Protein AF-A0A4Q5GRU2-F1 (afdb_monomer_lite)

pLDDT: mean 81.74, std 14.41, range [39.34, 94.81]

Organism: NCBI:txid28111

Radius of gyration: 32.94 Å; chains: 1; bounding box: 80×35×87 Å

Secondary structure (DSSP, 8-state):
------------HHHHHHHHHHHHHTT-SSHHHHHHHHHHHHHHHHHHHHHHHHHHHHHHHHHHHHHHHHHHHHHHHHHHHHHHTS---PPP------

Sequence (98 aa):
MNDKKRFTLRLNEEEYKELSRIKGLTGTKTNTKAIQYLISHFVELNNRYIEEINKNTTLKEKYKKQDRCVENLLKTFGTLKELKCLEVVLPEKEHVKK

Foldseek 3Di:
DPPPDDDDDDDDPVRVVVLVVLCVVVVHPDSVVSVVVCVVCVVVVVVVVVVVVVVVVVVVVVVVVVVVVVVVVVVVVVVVVVVVVVDPPDPDDPPPDD

Structure (mmCIF, N/CA/C/O backbone):
data_AF-A0A4Q5GRU2-F1
#
_entry.id   AF-A0A4Q5GRU2-F1
#
loop_
_atom_site.group_PDB
_atom_site.id
_atom_site.type_symbol
_atom_site.label_atom_id
_atom_site.label_alt_id
_atom_site.label_comp_id
_atom_site.label_asym_id
_atom_site.label_entity_id
_atom_site.label_seq_id
_atom_site.pdbx_PDB_ins_code
_atom_site.Cartn_x
_atom_site.Cartn_y
_atom_site.Cartn_z
_atom_site.occupancy
_atom_site.B_iso_or_equiv
_atom_site.auth_seq_id
_atom_site.auth_comp_id
_atom_site.auth_asym_id
_atom_site.auth_atom_id
_atom_site.pdbx_PDB_model_num
ATOM 1 N N . MET A 1 1 ? -32.594 7.644 18.469 1.00 39.34 1 MET A N 1
ATOM 2 C CA . MET A 1 1 ? -32.008 6.496 19.192 1.00 39.34 1 MET A CA 1
ATOM 3 C C . MET A 1 1 ? -30.846 5.981 18.359 1.00 39.34 1 MET A C 1
ATOM 5 O O . MET A 1 1 ? -31.053 5.682 17.195 1.00 39.34 1 MET A O 1
ATOM 9 N N . ASN A 1 2 ? -29.619 5.993 18.886 1.00 54.22 2 ASN A N 1
ATOM 10 C CA . ASN A 1 2 ? -28.464 5.423 18.185 1.00 54.22 2 ASN A CA 1
ATOM 11 C C . ASN A 1 2 ? -28.413 3.929 18.506 1.00 54.22 2 ASN A C 1
ATOM 13 O O . ASN A 1 2 ? -27.862 3.554 19.544 1.00 54.22 2 ASN A O 1
ATOM 17 N N . ASP A 1 3 ? -28.983 3.095 17.638 1.00 67.56 3 ASP A N 1
ATOM 18 C CA . ASP A 1 3 ? -28.871 1.638 17.728 1.00 67.56 3 ASP A CA 1
ATOM 19 C C . ASP A 1 3 ? -27.426 1.219 17.454 1.00 67.56 3 ASP A C 1
ATOM 21 O O . ASP A 1 3 ? -27.020 0.887 16.3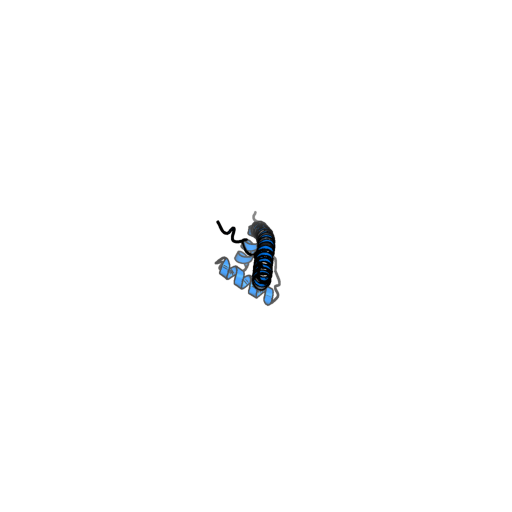38 1.00 67.56 3 ASP A O 1
ATOM 25 N N . LYS A 1 4 ? -26.599 1.285 18.500 1.00 76.44 4 LYS A N 1
ATOM 26 C CA . LYS A 1 4 ? -25.214 0.825 18.460 1.00 76.44 4 LYS A CA 1
ATOM 27 C C . LYS A 1 4 ? -25.213 -0.697 18.355 1.00 76.44 4 LYS A C 1
ATOM 29 O O . LYS A 1 4 ? -25.182 -1.399 19.364 1.00 76.44 4 LYS A O 1
ATOM 34 N N . LYS A 1 5 ? -25.208 -1.206 17.122 1.00 81.44 5 LYS A N 1
ATOM 35 C CA . LYS A 1 5 ? -24.958 -2.621 16.843 1.00 81.44 5 LYS A CA 1
ATOM 36 C C . LYS A 1 5 ? -23.538 -2.973 17.278 1.00 81.44 5 LYS A C 1
ATOM 38 O O . LYS A 1 5 ? -22.564 -2.383 16.812 1.00 81.44 5 LYS A O 1
ATOM 43 N N . ARG A 1 6 ? -23.429 -3.928 18.200 1.00 86.00 6 ARG A N 1
ATOM 44 C CA . ARG A 1 6 ? -22.159 -4.537 18.604 1.00 86.00 6 ARG A CA 1
ATOM 45 C C . ARG A 1 6 ? -22.040 -5.873 17.893 1.00 86.00 6 ARG A C 1
ATOM 47 O O . ARG A 1 6 ? -23.009 -6.618 17.812 1.00 86.00 6 ARG A O 1
ATOM 54 N N . PHE A 1 7 ? -20.852 -6.160 17.395 1.00 86.44 7 PHE A N 1
ATOM 55 C CA . PHE A 1 7 ? -20.520 -7.439 16.790 1.00 86.44 7 PHE A CA 1
ATOM 56 C C . PHE A 1 7 ? -19.148 -7.879 17.288 1.00 86.44 7 PHE A C 1
ATOM 58 O O . PHE A 1 7 ? -18.333 -7.053 17.711 1.00 86.44 7 PHE A O 1
ATOM 65 N N . THR A 1 8 ? -18.911 -9.183 17.233 1.00 89.06 8 THR A N 1
ATOM 66 C CA . THR A 1 8 ? -17.618 -9.780 17.553 1.00 89.06 8 THR A CA 1
ATOM 67 C C . THR A 1 8 ? -16.941 -10.166 16.251 1.00 89.06 8 THR A C 1
ATOM 69 O O . THR A 1 8 ? -17.495 -10.936 15.472 1.00 89.06 8 THR A O 1
ATOM 72 N N . LEU A 1 9 ? -15.744 -9.633 16.028 1.00 87.62 9 LEU A N 1
ATOM 73 C CA . LEU A 1 9 ? -14.884 -10.002 14.911 1.00 87.62 9 LEU A CA 1
ATOM 74 C C . LEU A 1 9 ? -13.792 -10.933 15.439 1.00 87.62 9 LEU A C 1
ATOM 76 O O . LEU A 1 9 ? -13.092 -10.576 16.387 1.00 87.62 9 LEU A O 1
ATOM 80 N N . ARG A 1 10 ? -13.671 -12.125 14.856 1.00 91.62 10 ARG A N 1
ATOM 81 C CA . ARG A 1 10 ? -12.547 -13.030 15.117 1.00 91.62 10 ARG A CA 1
ATOM 82 C C . ARG A 1 10 ? -11.509 -12.796 14.034 1.00 91.62 10 ARG A C 1
ATOM 84 O O . ARG A 1 10 ? -11.863 -12.802 12.862 1.00 91.62 10 ARG A O 1
ATOM 91 N N . LEU A 1 11 ? -10.278 -12.552 14.458 1.00 90.75 11 LEU A N 1
ATOM 92 C CA . LEU A 1 11 ? -9.143 -12.302 13.583 1.00 90.75 11 LEU A CA 1
ATOM 93 C C . LEU A 1 11 ? -8.089 -13.362 13.860 1.00 90.75 11 LEU A C 1
ATOM 95 O O . LEU A 1 11 ? -7.849 -13.705 15.021 1.00 90.75 11 LEU A O 1
ATOM 99 N N . ASN A 1 12 ? -7.459 -13.838 12.800 1.00 94.81 12 ASN A N 1
ATOM 100 C CA . ASN A 1 12 ? -6.264 -14.657 12.885 1.00 94.81 12 ASN A CA 1
ATOM 101 C C . ASN A 1 12 ? -5.064 -13.792 13.306 1.00 94.81 12 ASN A C 1
ATOM 103 O O . ASN A 1 12 ? -5.118 -12.559 13.293 1.00 94.81 12 ASN A O 1
ATOM 107 N N . GLU A 1 13 ? -3.958 -14.431 13.680 1.00 93.56 13 GLU A N 1
ATOM 108 C CA . GLU A 1 13 ? -2.778 -13.732 14.203 1.00 93.56 13 GLU A CA 1
ATOM 109 C C . GLU A 1 13 ? -2.169 -12.748 13.185 1.00 93.56 13 GLU A C 1
ATOM 111 O O . GLU A 1 13 ? -1.827 -11.616 13.537 1.00 93.56 13 GLU A O 1
ATOM 116 N N . GLU A 1 14 ? -2.129 -13.126 11.904 1.00 93.69 14 GLU A N 1
ATOM 117 C CA . GLU A 1 14 ? -1.683 -12.252 10.811 1.00 93.69 14 GLU A CA 1
ATOM 118 C C . GLU A 1 14 ? -2.597 -11.034 10.629 1.00 93.69 14 GLU A C 1
ATOM 120 O O . GLU A 1 14 ? -2.127 -9.896 10.567 1.00 93.69 14 GLU A O 1
ATOM 125 N N . GLU A 1 15 ? -3.914 -11.246 10.616 1.00 90.44 15 GLU A N 1
ATOM 126 C CA . GLU A 1 15 ? -4.900 -10.171 10.466 1.00 90.44 15 GLU A CA 1
ATOM 127 C C . GLU A 1 15 ? -4.840 -9.196 11.650 1.00 90.44 15 GLU A C 1
ATOM 129 O O . GLU A 1 15 ? -4.956 -7.979 11.488 1.00 90.44 15 GLU A O 1
ATOM 134 N N . TYR A 1 16 ? -4.599 -9.715 12.857 1.00 91.56 16 TYR A N 1
ATOM 135 C CA . TYR A 1 16 ? -4.414 -8.901 14.052 1.00 91.56 16 TYR A CA 1
ATOM 136 C C . TYR A 1 16 ? -3.120 -8.071 14.001 1.00 91.56 16 TYR A C 1
ATOM 138 O O . TYR A 1 16 ? -3.092 -6.916 14.453 1.00 91.56 16 TYR A O 1
ATOM 146 N N . LYS A 1 17 ? -2.047 -8.622 13.422 1.00 92.50 17 LYS A N 1
ATOM 147 C CA . LYS A 1 17 ? -0.781 -7.910 13.206 1.00 92.50 17 LYS A CA 1
ATOM 148 C C . LYS A 1 17 ? -0.952 -6.756 12.220 1.00 92.50 17 LYS A C 1
ATOM 150 O O . LYS A 1 17 ? -0.517 -5.640 12.514 1.00 92.50 17 LYS A O 1
ATOM 155 N N . GLU A 1 18 ? -1.646 -6.981 11.107 1.00 90.25 18 GLU A N 1
ATOM 156 C CA . GLU A 1 18 ? -1.957 -5.915 10.148 1.00 90.25 18 GLU A CA 1
ATOM 157 C C . GLU A 1 18 ? -2.874 -4.852 10.760 1.00 90.25 18 GLU A C 1
ATOM 159 O O . GLU A 1 18 ? -2.618 -3.655 10.619 1.00 90.25 18 GLU A O 1
ATOM 164 N N . LEU A 1 19 ? -3.874 -5.249 11.554 1.00 89.56 19 LEU A N 1
ATOM 165 C CA . LEU A 1 19 ? -4.706 -4.291 12.283 1.00 89.56 19 LEU A CA 1
ATOM 166 C C . LEU A 1 19 ? -3.879 -3.426 13.247 1.00 89.56 19 LEU A C 1
ATOM 168 O O . LEU A 1 19 ? -4.109 -2.220 13.357 1.00 89.56 19 LEU A O 1
ATOM 172 N N . SER A 1 20 ? -2.890 -4.016 13.919 1.00 88.75 20 SER A N 1
ATOM 173 C CA . SER A 1 20 ? -1.971 -3.291 14.805 1.00 88.75 20 SER A CA 1
ATOM 174 C C . SER A 1 20 ? -1.090 -2.304 14.034 1.00 88.75 20 SER A C 1
ATOM 176 O O . SER A 1 20 ? -0.845 -1.189 14.500 1.00 88.75 20 SER A O 1
ATOM 178 N N . ARG A 1 21 ? -0.672 -2.664 12.818 1.00 90.56 21 ARG A N 1
ATOM 179 C CA . ARG A 1 21 ? 0.064 -1.773 11.918 1.00 90.56 21 ARG A CA 1
ATOM 180 C C . ARG A 1 21 ? -0.802 -0.607 11.441 1.00 90.56 21 ARG A C 1
ATOM 182 O O . ARG A 1 21 ? -0.376 0.542 11.545 1.00 90.56 21 ARG A O 1
ATOM 189 N N . ILE A 1 22 ? -2.032 -0.876 11.000 1.00 87.81 22 ILE A N 1
ATOM 190 C CA . ILE A 1 22 ? -3.012 0.150 10.601 1.00 87.81 22 ILE A CA 1
ATOM 191 C C . ILE A 1 22 ? -3.300 1.094 11.768 1.00 87.81 22 ILE A C 1
ATOM 193 O O . ILE A 1 22 ? -3.360 2.312 11.596 1.00 87.81 22 ILE A O 1
ATOM 197 N N . LYS A 1 23 ? -3.435 0.552 12.978 1.00 90.69 23 LYS A N 1
ATOM 198 C CA . LYS A 1 23 ? -3.614 1.345 14.192 1.00 90.69 23 LYS A CA 1
ATOM 199 C C . LYS A 1 23 ? -2.454 2.325 14.406 1.00 90.69 23 LYS A C 1
ATOM 201 O O . LYS A 1 23 ? -2.703 3.491 14.704 1.00 90.69 23 LYS A O 1
ATOM 206 N N . GLY A 1 24 ? -1.214 1.875 14.199 1.00 89.62 24 GLY A N 1
ATOM 207 C CA . GLY A 1 24 ? -0.023 2.728 14.241 1.00 89.62 24 GLY A CA 1
ATOM 208 C C . GLY A 1 24 ? -0.024 3.815 13.162 1.00 89.62 24 GLY A C 1
ATOM 209 O O . GLY A 1 24 ? 0.201 4.979 13.473 1.00 89.62 24 GLY A O 1
ATOM 210 N N . LEU A 1 25 ? -0.352 3.457 11.916 1.00 86.88 25 LEU A N 1
ATOM 211 C CA . LEU A 1 25 ? -0.393 4.391 10.780 1.00 86.88 25 LEU A CA 1
ATOM 212 C C . LEU A 1 25 ? -1.469 5.473 10.931 1.00 86.88 25 LEU A C 1
ATOM 214 O O . LEU A 1 25 ? -1.251 6.627 10.579 1.00 86.88 25 LEU A O 1
ATOM 218 N N . THR A 1 26 ? -2.631 5.102 11.465 1.00 84.31 26 THR A N 1
ATOM 219 C CA . THR A 1 26 ? -3.778 6.005 11.652 1.00 84.31 26 THR A CA 1
ATOM 220 C C . THR A 1 26 ? -3.720 6.793 12.964 1.00 84.31 26 THR A C 1
ATOM 222 O O . THR A 1 26 ? -4.587 7.628 13.215 1.00 84.31 26 THR A O 1
ATOM 225 N N . GLY A 1 27 ? -2.738 6.524 13.836 1.00 86.19 27 GLY A N 1
ATOM 226 C CA . GLY A 1 27 ? -2.612 7.169 15.149 1.00 86.19 27 GLY A CA 1
ATOM 227 C C . GLY A 1 27 ? -3.764 6.855 16.112 1.00 86.19 27 GLY A C 1
ATOM 228 O O . GLY A 1 27 ? -4.038 7.615 17.046 1.00 86.19 27 GLY A O 1
ATOM 229 N N . THR A 1 28 ? -4.489 5.755 15.896 1.00 88.56 28 THR A N 1
ATOM 230 C CA . THR A 1 28 ? -5.684 5.430 16.682 1.00 88.56 28 THR A CA 1
ATOM 231 C C . THR A 1 28 ? -5.336 4.698 17.979 1.00 88.56 28 THR A C 1
ATOM 233 O O . THR A 1 28 ? -4.489 3.812 18.040 1.00 88.56 28 THR A O 1
ATOM 236 N N . LYS A 1 29 ? -6.027 5.044 19.074 1.00 86.06 29 LYS A N 1
ATOM 237 C CA . LYS A 1 29 ? -5.757 4.448 20.399 1.00 86.06 29 LYS A CA 1
ATOM 238 C C . LYS A 1 29 ? -6.375 3.055 20.583 1.00 86.06 29 LYS A C 1
ATOM 240 O O . LYS A 1 29 ? -5.846 2.246 21.344 1.00 86.06 29 LYS A O 1
ATOM 245 N N . THR A 1 30 ? -7.466 2.740 19.881 1.00 87.88 30 THR A N 1
ATOM 246 C CA . THR A 1 30 ? -8.220 1.485 20.055 1.00 87.88 30 THR A CA 1
ATOM 247 C C . THR A 1 30 ? -8.458 0.767 18.733 1.00 87.88 30 THR A C 1
ATOM 249 O O . THR A 1 30 ? -8.656 1.404 17.699 1.00 87.88 30 THR A O 1
ATOM 252 N N . ASN A 1 31 ? -8.509 -0.566 18.784 1.00 87.81 31 ASN A N 1
ATOM 253 C CA . ASN A 1 31 ? -8.752 -1.407 17.608 1.00 87.81 31 ASN A CA 1
ATOM 254 C C . ASN A 1 31 ? -10.125 -1.106 16.986 1.00 87.81 31 ASN A C 1
ATOM 256 O O . ASN A 1 31 ? -10.254 -1.049 15.772 1.00 87.81 31 ASN A O 1
ATOM 260 N N . THR A 1 32 ? -11.137 -0.804 17.805 1.00 88.62 32 THR A N 1
ATOM 261 C CA . THR A 1 32 ? -12.462 -0.390 17.319 1.00 88.62 32 THR A CA 1
ATOM 262 C C . THR A 1 32 ? -12.403 0.883 16.479 1.00 88.62 32 THR A C 1
ATOM 264 O O . THR A 1 32 ? -13.052 0.946 15.442 1.00 88.62 32 THR A O 1
ATOM 267 N N . LYS A 1 33 ? -11.619 1.888 16.895 1.00 89.06 33 LYS A N 1
ATOM 268 C CA . LYS A 1 33 ? -11.460 3.126 16.118 1.00 89.06 33 LYS A CA 1
ATOM 269 C C . LYS A 1 33 ? -10.681 2.884 14.829 1.00 89.06 33 LYS A C 1
ATOM 271 O O . LYS A 1 33 ? -11.048 3.457 13.813 1.00 89.06 33 LYS A O 1
ATOM 276 N N . ALA A 1 34 ? -9.666 2.021 14.860 1.00 89.31 34 ALA A N 1
ATOM 277 C CA . ALA A 1 34 ? -8.941 1.615 13.657 1.00 89.31 34 ALA A CA 1
ATOM 278 C C . ALA A 1 34 ? -9.874 0.925 12.643 1.00 89.31 34 ALA A C 1
ATOM 280 O O . ALA A 1 34 ? -9.884 1.286 11.471 1.00 89.31 34 ALA A O 1
ATOM 281 N N . ILE A 1 35 ? -10.722 -0.001 13.107 1.00 89.00 35 ILE A N 1
ATOM 282 C CA . ILE A 1 35 ? -11.712 -0.693 12.265 1.00 89.00 35 ILE A CA 1
ATOM 283 C C . ILE A 1 35 ? -12.763 0.289 11.732 1.00 89.00 35 ILE A C 1
ATOM 285 O O . ILE A 1 35 ? -13.078 0.262 10.548 1.00 89.00 35 ILE A O 1
ATOM 289 N N . GLN A 1 36 ? -13.289 1.184 12.574 1.00 88.88 36 GLN A N 1
ATOM 290 C CA . GLN A 1 36 ? -14.231 2.218 12.131 1.00 88.88 36 GLN A CA 1
ATOM 291 C C . GLN A 1 36 ? -13.610 3.129 11.075 1.00 88.88 36 GLN A C 1
ATOM 293 O O . GLN A 1 36 ? -14.250 3.414 10.071 1.00 88.88 36 GLN A O 1
ATOM 298 N N . TYR A 1 37 ? -12.364 3.554 11.283 1.00 88.44 37 TYR A N 1
ATOM 299 C CA . TYR A 1 37 ? -11.637 4.358 10.312 1.00 88.44 37 TYR A CA 1
ATOM 300 C C . TYR A 1 37 ? -11.507 3.621 8.979 1.00 88.44 37 TYR A C 1
ATOM 302 O O . TYR A 1 37 ? -11.826 4.199 7.943 1.00 88.44 37 TYR A O 1
ATOM 310 N N . LEU A 1 38 ? -11.108 2.345 9.016 1.00 87.94 38 LEU A N 1
ATOM 311 C CA . LEU A 1 38 ? -10.970 1.516 7.825 1.00 87.94 38 LEU A CA 1
ATOM 312 C C . LEU A 1 38 ? -12.295 1.397 7.069 1.00 87.94 38 LEU A C 1
ATOM 314 O O . LEU A 1 38 ? -12.309 1.606 5.866 1.00 87.94 38 LEU A O 1
ATOM 318 N N . ILE A 1 39 ? -13.402 1.118 7.764 1.00 88.88 39 ILE A N 1
ATOM 319 C CA . ILE A 1 39 ? -14.732 0.999 7.148 1.00 88.88 39 ILE A CA 1
ATOM 320 C C . ILE A 1 39 ? -15.163 2.332 6.527 1.00 88.88 39 ILE A C 1
ATOM 322 O O . ILE A 1 39 ? -15.591 2.357 5.376 1.00 88.88 39 ILE A O 1
ATOM 326 N N . SER A 1 40 ? -15.022 3.441 7.258 1.00 88.50 40 SER A N 1
ATOM 327 C CA . SER A 1 40 ? -15.445 4.762 6.782 1.00 88.50 40 SER A CA 1
ATOM 328 C C . SER A 1 40 ? -14.650 5.244 5.570 1.00 88.50 40 SER A C 1
ATOM 330 O O . SER A 1 40 ? -15.210 5.906 4.704 1.00 88.50 40 SER A O 1
ATOM 332 N N . HIS A 1 41 ? -13.361 4.904 5.494 1.00 88.81 41 HIS A N 1
ATOM 333 C CA . HIS A 1 41 ? -12.479 5.327 4.403 1.00 88.81 41 HIS A CA 1
ATOM 334 C C . HIS A 1 41 ? -12.251 4.221 3.371 1.00 88.81 41 HIS A C 1
ATOM 336 O O . HIS A 1 41 ? -11.458 4.409 2.454 1.00 88.81 41 HIS A O 1
ATOM 342 N N . PHE A 1 42 ? -12.932 3.075 3.487 1.00 87.81 42 PHE A N 1
ATOM 343 C CA . PHE A 1 42 ? -12.680 1.914 2.634 1.00 87.81 42 PHE A CA 1
ATOM 344 C C . PHE A 1 42 ? -12.836 2.262 1.154 1.00 87.81 42 PHE A C 1
ATOM 346 O O . PHE A 1 42 ? -11.964 1.952 0.352 1.00 87.81 42 PHE A O 1
ATOM 353 N N . VAL A 1 43 ? -13.921 2.959 0.805 1.00 85.38 43 VAL A N 1
ATOM 354 C CA . VAL A 1 43 ? -14.208 3.357 -0.580 1.00 85.38 43 VAL A CA 1
ATOM 355 C C . VAL A 1 43 ? -13.133 4.304 -1.116 1.00 85.38 43 VAL A C 1
ATOM 357 O O . VAL A 1 43 ? -12.624 4.092 -2.212 1.00 85.38 43 VAL A O 1
ATOM 360 N N . GLU A 1 44 ? -12.741 5.314 -0.338 1.00 89.00 44 GLU A N 1
ATOM 361 C CA . GLU A 1 44 ? -11.707 6.273 -0.742 1.00 89.00 44 GLU A CA 1
ATOM 362 C C . GLU A 1 44 ? -10.342 5.592 -0.912 1.00 89.00 44 GLU A C 1
ATOM 364 O O . GLU A 1 44 ? -9.681 5.763 -1.936 1.00 89.00 44 GLU A O 1
ATOM 369 N N . LEU A 1 45 ? -9.932 4.785 0.070 1.00 84.69 45 LEU A N 1
ATOM 370 C CA . LEU A 1 45 ? -8.669 4.050 0.036 1.00 84.69 45 LEU A CA 1
ATOM 371 C C . LEU A 1 45 ? -8.626 3.082 -1.144 1.00 84.69 45 LEU A C 1
ATOM 373 O O . LEU A 1 45 ? -7.604 2.997 -1.823 1.00 84.69 45 LEU A O 1
ATOM 377 N N . ASN A 1 46 ? -9.734 2.394 -1.419 1.00 90.25 46 ASN A N 1
ATOM 378 C CA . ASN A 1 46 ? -9.820 1.468 -2.538 1.00 90.25 46 ASN A CA 1
ATOM 379 C C . ASN A 1 46 ? -9.747 2.203 -3.886 1.00 90.25 46 ASN A C 1
ATOM 381 O O . ASN A 1 46 ? -9.008 1.786 -4.774 1.00 90.25 46 ASN A O 1
ATOM 385 N N . ASN A 1 47 ? -10.423 3.347 -4.022 1.00 91.19 47 ASN A N 1
ATOM 386 C CA . ASN A 1 47 ? -10.332 4.168 -5.231 1.00 91.19 47 ASN A CA 1
ATOM 387 C C . ASN A 1 47 ? -8.900 4.664 -5.472 1.00 91.19 47 ASN A C 1
ATOM 389 O O . ASN A 1 47 ? -8.374 4.513 -6.573 1.00 91.19 47 ASN A O 1
ATOM 393 N N . ARG A 1 48 ? -8.227 5.176 -4.432 1.00 89.38 48 ARG A N 1
ATOM 394 C CA . ARG A 1 48 ? -6.819 5.608 -4.522 1.00 89.38 48 ARG A CA 1
ATOM 395 C C . ARG A 1 48 ? -5.887 4.452 -4.873 1.00 89.38 48 ARG A C 1
ATOM 397 O O . ARG A 1 48 ? -4.948 4.635 -5.643 1.00 89.38 48 ARG A O 1
ATOM 404 N N . TYR A 1 49 ? -6.147 3.264 -4.333 1.00 90.00 49 TYR A N 1
ATOM 405 C CA . TYR A 1 49 ? -5.383 2.064 -4.654 1.00 90.00 49 TYR A CA 1
ATOM 406 C C . TYR A 1 49 ? -5.527 1.673 -6.132 1.00 90.00 49 TYR A C 1
ATOM 408 O O . TYR A 1 49 ? -4.525 1.423 -6.802 1.00 90.00 49 TYR A O 1
ATOM 416 N N . ILE A 1 50 ? -6.752 1.693 -6.667 1.00 90.44 50 ILE A N 1
ATOM 417 C CA . ILE A 1 50 ? -7.022 1.417 -8.086 1.00 90.44 50 ILE A CA 1
ATOM 418 C C . ILE A 1 50 ? -6.345 2.460 -8.985 1.00 90.44 50 ILE A C 1
ATOM 420 O O . ILE A 1 50 ? -5.704 2.103 -9.976 1.00 90.44 50 ILE A O 1
ATOM 424 N N . GLU A 1 51 ? -6.437 3.745 -8.639 1.00 91.50 51 GLU A N 1
ATOM 425 C CA . GLU A 1 51 ? -5.756 4.810 -9.381 1.00 91.50 51 GLU A CA 1
ATOM 426 C C . GLU A 1 51 ? -4.239 4.609 -9.423 1.00 91.50 51 GLU A C 1
ATOM 428 O O . GLU A 1 51 ? -3.632 4.734 -10.489 1.00 91.50 51 GLU A O 1
ATOM 433 N N . GLU A 1 52 ? -3.615 4.262 -8.295 1.00 90.06 52 GLU A N 1
ATOM 434 C CA . GLU A 1 52 ? -2.176 3.994 -8.253 1.00 90.06 52 GLU A CA 1
ATOM 435 C C . GLU A 1 52 ? -1.784 2.749 -9.055 1.00 90.06 52 GLU A C 1
ATOM 437 O O . GLU A 1 52 ? -0.766 2.771 -9.749 1.00 90.06 52 GLU A O 1
ATOM 442 N N . ILE A 1 53 ? -2.604 1.693 -9.065 1.00 90.44 53 ILE A N 1
ATOM 443 C CA . ILE A 1 53 ? -2.390 0.543 -9.960 1.00 90.44 53 ILE A CA 1
ATOM 444 C C . ILE A 1 53 ? -2.392 0.988 -11.425 1.00 90.44 53 ILE A C 1
ATOM 446 O O . ILE A 1 53 ? -1.504 0.603 -12.195 1.00 90.44 53 ILE A O 1
ATOM 450 N N . ASN A 1 54 ? -3.351 1.823 -11.820 1.00 91.44 54 ASN A N 1
ATOM 451 C CA . ASN A 1 54 ? -3.459 2.309 -13.194 1.00 91.44 54 ASN A CA 1
ATOM 452 C C . ASN A 1 54 ? -2.265 3.194 -13.583 1.00 91.44 54 ASN A C 1
ATOM 454 O O . ASN A 1 54 ? -1.687 3.028 -14.665 1.00 91.44 54 ASN A O 1
ATOM 458 N N . LYS A 1 55 ? -1.829 4.090 -12.688 1.00 90.50 55 LYS A N 1
ATOM 459 C CA . L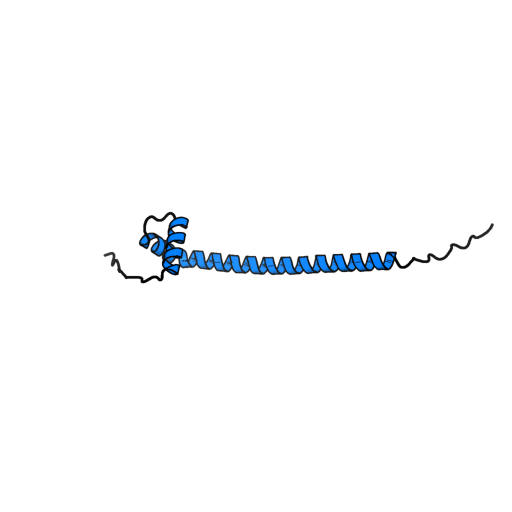YS A 1 55 ? -0.624 4.909 -12.897 1.00 90.50 55 LYS A CA 1
ATOM 460 C C . LYS A 1 55 ? 0.625 4.047 -13.020 1.00 90.50 55 LYS A C 1
ATOM 462 O O . LYS A 1 55 ? 1.415 4.250 -13.940 1.00 90.50 55 LYS A O 1
ATOM 467 N N . ASN A 1 56 ? 0.792 3.063 -12.141 1.00 89.56 56 ASN A N 1
ATOM 468 C CA . ASN A 1 56 ? 1.947 2.170 -12.156 1.00 89.56 56 ASN A CA 1
ATOM 469 C C . ASN A 1 56 ? 1.979 1.319 -13.438 1.00 89.56 56 ASN A C 1
ATOM 471 O O . ASN A 1 56 ? 3.029 1.146 -14.052 1.00 89.56 56 ASN A O 1
ATOM 475 N N . THR A 1 57 ? 0.817 0.868 -13.914 1.00 90.50 57 THR A N 1
ATOM 476 C CA . THR A 1 57 ? 0.690 0.163 -15.200 1.00 90.50 57 THR A CA 1
ATOM 477 C C . THR A 1 57 ? 1.101 1.064 -16.366 1.00 90.50 57 THR A C 1
ATOM 479 O O . THR A 1 57 ? 1.948 0.683 -17.174 1.00 90.50 57 THR A O 1
ATOM 482 N N . THR A 1 58 ? 0.610 2.306 -16.389 1.00 90.00 58 THR A N 1
ATOM 483 C CA . THR A 1 58 ? 0.988 3.310 -17.400 1.00 90.00 58 THR A CA 1
ATOM 484 C C . THR A 1 58 ? 2.492 3.607 -17.377 1.00 90.00 58 THR A C 1
ATOM 486 O O . THR A 1 58 ? 3.132 3.733 -18.423 1.00 90.00 58 THR A O 1
ATOM 489 N N . LEU A 1 59 ? 3.088 3.714 -16.186 1.00 89.69 59 LEU A N 1
ATOM 490 C CA . LEU A 1 59 ? 4.526 3.925 -16.027 1.00 89.69 59 LEU A CA 1
ATOM 491 C 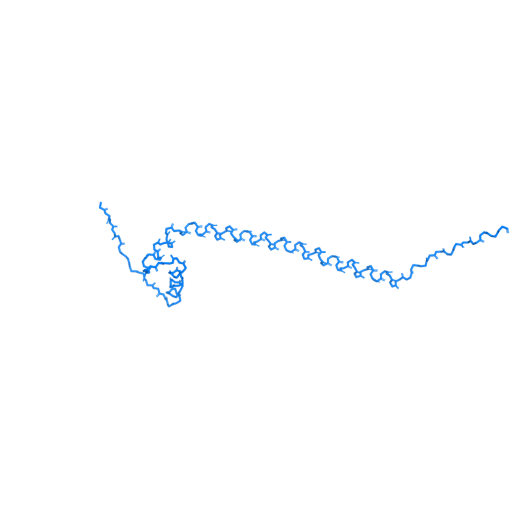C . LEU A 1 59 ? 5.326 2.722 -16.528 1.00 89.69 59 LEU A C 1
ATOM 493 O O . LEU A 1 59 ? 6.278 2.912 -17.280 1.00 89.69 59 LEU A O 1
ATOM 497 N N . LYS A 1 60 ? 4.920 1.490 -16.199 1.00 90.94 60 LYS A N 1
ATOM 498 C CA . LYS A 1 60 ? 5.557 0.270 -16.722 1.00 90.94 6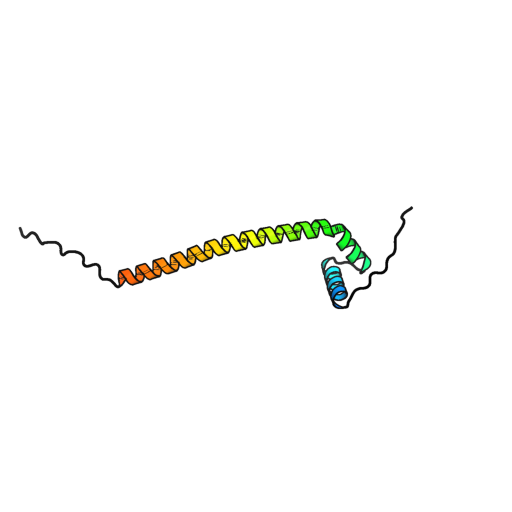0 LYS A CA 1
ATOM 499 C C . LYS A 1 60 ? 5.546 0.227 -18.247 1.00 90.94 60 LYS A C 1
ATOM 501 O O . LYS A 1 60 ? 6.545 -0.157 -18.851 1.00 90.94 60 LYS A O 1
ATOM 506 N N . GLU A 1 61 ? 4.455 0.640 -18.884 1.00 90.06 61 GLU A N 1
ATOM 507 C CA . GLU A 1 61 ? 4.394 0.731 -20.345 1.00 90.06 61 GLU A CA 1
ATOM 508 C C . GLU A 1 61 ? 5.348 1.788 -20.910 1.00 90.06 61 GLU A C 1
ATOM 510 O O . GLU A 1 61 ? 6.026 1.530 -21.908 1.00 90.06 61 GLU A O 1
ATOM 515 N N . LYS A 1 62 ? 5.451 2.960 -20.269 1.00 88.69 62 LYS A N 1
ATOM 516 C CA . LYS A 1 62 ? 6.427 3.993 -20.654 1.00 88.69 62 LYS A CA 1
ATOM 517 C C . LYS A 1 62 ? 7.862 3.486 -20.522 1.00 88.69 62 LYS A C 1
ATOM 519 O O . LYS A 1 62 ?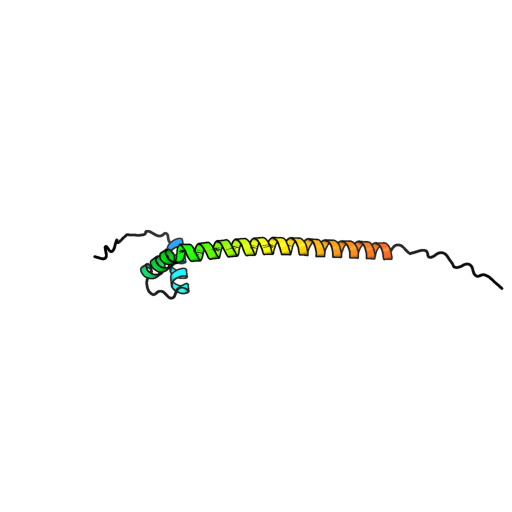 8.636 3.651 -21.463 1.00 88.69 62 LYS A O 1
ATOM 524 N N . TYR A 1 63 ? 8.192 2.823 -19.414 1.00 89.00 63 TYR A N 1
ATOM 525 C CA . TYR A 1 63 ? 9.516 2.236 -19.211 1.00 89.00 63 TYR A CA 1
ATOM 526 C C . TYR A 1 63 ? 9.830 1.172 -20.261 1.00 89.00 63 TYR A C 1
ATOM 528 O O . TYR A 1 63 ? 10.896 1.230 -20.856 1.00 89.00 63 TYR A O 1
ATOM 536 N N . LYS A 1 64 ? 8.886 0.285 -20.603 1.00 89.44 64 LYS A N 1
ATOM 537 C CA . LYS A 1 64 ? 9.076 -0.689 -21.696 1.00 89.44 64 LYS A CA 1
ATOM 538 C C . LYS A 1 64 ? 9.368 -0.031 -23.047 1.00 89.44 64 LYS A C 1
ATOM 540 O O . LYS A 1 64 ? 10.148 -0.562 -23.831 1.00 89.44 64 LYS A O 1
ATOM 545 N N . LYS A 1 65 ? 8.731 1.104 -23.354 1.00 87.56 65 LYS A N 1
ATOM 546 C CA . LYS A 1 65 ? 9.011 1.852 -24.593 1.00 87.56 65 LYS A CA 1
ATOM 547 C C . LYS A 1 65 ? 10.415 2.454 -24.575 1.00 87.56 65 LYS A C 1
ATOM 549 O O . LYS A 1 65 ? 11.112 2.372 -25.579 1.00 87.56 65 LYS A O 1
ATOM 554 N N . GLN A 1 66 ? 10.822 3.033 -23.448 1.00 88.62 66 GLN A N 1
ATOM 555 C CA . GLN A 1 66 ? 12.168 3.586 -23.285 1.00 88.62 66 GLN A CA 1
ATOM 556 C C . GLN A 1 66 ? 13.242 2.500 -23.368 1.00 88.62 66 GLN A C 1
ATOM 558 O O . GLN A 1 66 ? 14.236 2.698 -24.058 1.00 88.62 66 GLN A O 1
ATOM 563 N N . ASP A 1 67 ? 13.004 1.344 -22.754 1.00 90.19 67 ASP A N 1
ATOM 564 C CA . ASP A 1 67 ? 13.908 0.193 -22.780 1.00 90.19 67 ASP A CA 1
ATOM 565 C C . ASP A 1 67 ? 14.169 -0.274 -24.221 1.00 90.19 67 ASP A C 1
ATOM 567 O O . ASP A 1 67 ? 15.313 -0.359 -24.659 1.00 90.19 67 ASP A O 1
ATOM 571 N N . ARG A 1 68 ? 13.108 -0.395 -25.036 1.00 88.69 68 ARG A N 1
ATOM 572 C CA . ARG A 1 68 ? 13.238 -0.672 -26.480 1.00 88.69 68 ARG A CA 1
ATOM 573 C C . ARG A 1 68 ? 14.031 0.397 -27.232 1.00 88.69 68 ARG A C 1
ATOM 575 O O . ARG A 1 68 ? 14.779 0.067 -28.149 1.00 88.69 68 ARG A O 1
ATOM 582 N N . CYS A 1 69 ? 13.865 1.676 -26.894 1.00 87.50 69 CYS A N 1
ATOM 583 C CA . CYS A 1 69 ? 14.649 2.745 -27.517 1.00 87.50 69 CYS A CA 1
ATOM 584 C C . CYS A 1 69 ? 16.138 2.627 -27.173 1.00 87.50 69 CYS A C 1
ATOM 586 O O . CYS A 1 69 ? 16.973 2.808 -28.056 1.00 87.50 69 CYS A O 1
ATOM 588 N N . VAL A 1 70 ? 16.469 2.299 -25.921 1.00 91.00 70 VAL A N 1
ATOM 589 C CA . VAL A 1 70 ? 17.853 2.078 -25.482 1.00 91.00 70 VAL A CA 1
ATOM 590 C C . VAL A 1 70 ? 18.448 0.855 -26.176 1.00 91.00 70 VAL A C 1
ATOM 592 O O . VAL A 1 70 ? 19.544 0.949 -26.722 1.00 91.00 70 VAL A O 1
ATOM 595 N N . GLU A 1 71 ? 17.720 -0.260 -26.247 1.00 91.56 71 GLU A N 1
ATOM 596 C CA . GLU A 1 71 ? 18.161 -1.449 -26.984 1.00 91.56 71 GLU A CA 1
ATOM 597 C C . GLU A 1 71 ? 18.418 -1.148 -28.464 1.00 91.56 71 GLU A C 1
ATOM 599 O O . GLU A 1 71 ? 19.438 -1.561 -29.018 1.00 91.56 71 GLU A O 1
ATOM 604 N N . ASN A 1 72 ? 17.517 -0.406 -29.112 1.00 90.69 72 ASN A N 1
ATOM 605 C CA . ASN A 1 72 ? 17.684 -0.012 -30.508 1.00 90.69 72 ASN A CA 1
ATOM 606 C C . ASN A 1 72 ? 18.900 0.898 -30.697 1.00 90.69 72 ASN A C 1
ATOM 608 O O . ASN A 1 72 ? 19.641 0.717 -31.660 1.00 90.69 72 ASN A O 1
ATOM 612 N N . LEU A 1 73 ? 19.133 1.837 -29.776 1.00 90.00 73 LEU A N 1
ATOM 613 C CA . LEU A 1 73 ? 20.311 2.702 -29.794 1.00 90.00 73 LEU A CA 1
ATOM 614 C C . LEU A 1 73 ? 21.608 1.896 -29.617 1.00 90.00 73 LEU A C 1
ATOM 616 O O . LEU A 1 73 ? 22.580 2.114 -30.333 1.00 90.00 73 LEU A O 1
ATOM 620 N N . LEU A 1 74 ? 21.632 0.934 -28.693 1.00 90.06 74 LEU A N 1
ATOM 621 C CA . LEU A 1 74 ? 22.787 0.054 -28.497 1.00 90.06 74 LEU A CA 1
ATOM 622 C C . LEU A 1 74 ? 23.056 -0.806 -29.736 1.00 90.06 74 LEU A C 1
ATOM 624 O O . LEU A 1 74 ? 24.210 -0.948 -30.143 1.00 90.06 74 LEU A O 1
ATOM 628 N N . LYS A 1 75 ? 22.003 -1.326 -30.378 1.00 89.38 75 LYS A N 1
ATOM 629 C CA . LYS A 1 75 ? 22.116 -2.062 -31.644 1.00 89.38 75 LYS A CA 1
ATOM 630 C C . LYS A 1 75 ? 22.683 -1.189 -32.760 1.00 89.38 75 LYS A C 1
ATOM 632 O O . LYS A 1 75 ? 23.608 -1.624 -33.438 1.00 89.38 75 LYS A O 1
ATOM 637 N N . THR A 1 76 ? 22.190 0.040 -32.935 1.00 87.50 76 THR A N 1
ATOM 638 C CA . THR A 1 76 ? 22.705 0.939 -33.981 1.00 87.50 76 THR A CA 1
ATOM 639 C C . THR A 1 76 ? 24.158 1.327 -33.730 1.00 87.50 76 THR A C 1
ATOM 641 O O . THR A 1 76 ? 24.959 1.294 -34.664 1.00 87.50 76 THR A O 1
ATOM 644 N N . PHE A 1 77 ? 24.551 1.594 -32.480 1.00 85.62 77 PHE A N 1
ATOM 645 C CA . PHE A 1 77 ? 25.962 1.793 -32.135 1.00 85.62 77 PHE A CA 1
ATOM 646 C C . PHE A 1 77 ? 26.825 0.558 -32.425 1.00 85.62 77 PHE A C 1
ATOM 648 O O . PHE A 1 77 ? 27.934 0.713 -32.938 1.00 85.62 77 PHE A O 1
ATOM 655 N N . GLY A 1 78 ? 26.320 -0.649 -32.153 1.00 85.38 78 GLY A N 1
ATOM 656 C CA . GLY A 1 78 ? 26.975 -1.907 -32.525 1.00 85.38 78 GLY A CA 1
ATOM 657 C C . GLY A 1 78 ? 27.221 -1.999 -34.031 1.00 85.38 78 GLY A C 1
ATOM 658 O O . GLY A 1 78 ? 28.366 -2.122 -34.459 1.00 85.38 78 GLY A O 1
ATOM 659 N N . THR A 1 79 ? 26.173 -1.807 -34.838 1.00 83.69 79 THR A N 1
ATOM 660 C CA . THR A 1 79 ? 26.286 -1.837 -36.308 1.00 83.69 79 THR A CA 1
ATOM 661 C C . THR A 1 79 ? 27.211 -0.751 -36.854 1.00 83.69 79 THR A C 1
ATOM 663 O O . THR A 1 79 ? 27.980 -0.993 -37.777 1.00 83.69 79 THR A O 1
ATOM 666 N N . LEU A 1 80 ? 27.204 0.450 -36.267 1.00 79.94 80 LEU A N 1
ATOM 667 C CA . LEU A 1 80 ? 28.085 1.538 -36.689 1.00 79.94 80 LEU A CA 1
ATOM 668 C C . LEU A 1 80 ? 29.554 1.230 -36.376 1.00 79.94 80 LEU A C 1
ATOM 670 O O . LEU A 1 80 ? 30.444 1.593 -37.145 1.00 79.94 80 LEU A O 1
ATOM 674 N N . LYS A 1 81 ? 29.819 0.567 -35.246 1.00 78.62 81 LYS A N 1
ATOM 675 C CA . LYS A 1 81 ? 31.161 0.107 -34.883 1.00 78.62 81 LYS A CA 1
ATOM 676 C C . LYS A 1 81 ? 31.657 -0.961 -35.858 1.00 78.62 81 LYS A C 1
ATOM 678 O O . LYS A 1 81 ? 32.800 -0.877 -36.287 1.00 78.62 81 LYS A O 1
ATOM 683 N N . GLU A 1 82 ? 30.798 -1.902 -36.244 1.00 76.31 82 GLU A N 1
ATOM 684 C CA . GLU A 1 82 ? 31.109 -2.927 -37.250 1.00 76.31 82 GLU A CA 1
ATOM 685 C C . GLU A 1 82 ? 31.361 -2.320 -38.638 1.00 76.31 82 GLU A C 1
ATOM 687 O O . GLU A 1 82 ? 32.334 -2.680 -39.295 1.00 76.31 82 GLU A O 1
ATOM 692 N N . LEU A 1 83 ? 30.565 -1.330 -39.056 1.00 68.56 83 LEU A N 1
ATOM 693 C CA . LEU A 1 83 ? 30.773 -0.608 -40.317 1.00 68.56 83 LEU A CA 1
ATOM 694 C C . LEU A 1 83 ? 32.071 0.207 -40.331 1.00 68.56 83 LEU A C 1
ATOM 696 O O . LEU A 1 83 ? 32.709 0.297 -41.369 1.00 68.56 83 LEU A O 1
ATOM 700 N N . LYS A 1 84 ? 32.506 0.771 -39.197 1.00 59.38 84 LYS A N 1
ATOM 701 C CA . LYS A 1 84 ? 33.831 1.411 -39.093 1.00 59.38 84 LYS A CA 1
ATOM 702 C C . LYS A 1 84 ? 34.993 0.418 -39.207 1.00 59.38 84 LYS A C 1
ATOM 704 O O . LYS A 1 84 ? 36.098 0.845 -39.522 1.00 59.38 84 LYS A O 1
ATOM 709 N N . CYS A 1 85 ? 34.765 -0.867 -38.937 1.00 55.03 85 CYS A N 1
ATOM 710 C CA . CYS A 1 85 ? 35.752 -1.927 -39.157 1.00 55.03 85 CYS A CA 1
ATOM 711 C C . CYS A 1 85 ? 35.795 -2.409 -40.616 1.00 55.03 85 CYS A C 1
ATOM 713 O O . CYS A 1 85 ? 36.723 -3.124 -40.982 1.00 55.03 85 CYS A O 1
ATOM 715 N N . LEU A 1 86 ? 34.829 -2.013 -41.448 1.00 55.47 86 LEU A N 1
ATOM 716 C CA . LEU A 1 86 ? 34.871 -2.188 -42.894 1.00 55.47 86 LEU A CA 1
ATOM 717 C C . LEU A 1 86 ? 35.431 -0.892 -43.490 1.00 55.47 86 LEU A C 1
ATOM 719 O O . LEU A 1 86 ? 34.735 0.118 -43.569 1.00 55.47 86 LEU A O 1
ATOM 723 N N . GLU A 1 87 ? 36.718 -0.895 -43.844 1.00 52.44 87 GLU A N 1
ATOM 724 C CA . GLU A 1 87 ? 37.379 0.239 -44.495 1.00 52.44 87 GLU A CA 1
ATOM 725 C C . GLU A 1 87 ? 36.540 0.757 -45.669 1.00 52.44 87 GLU A C 1
ATOM 727 O O . GLU A 1 87 ? 36.282 0.054 -46.648 1.00 52.44 87 G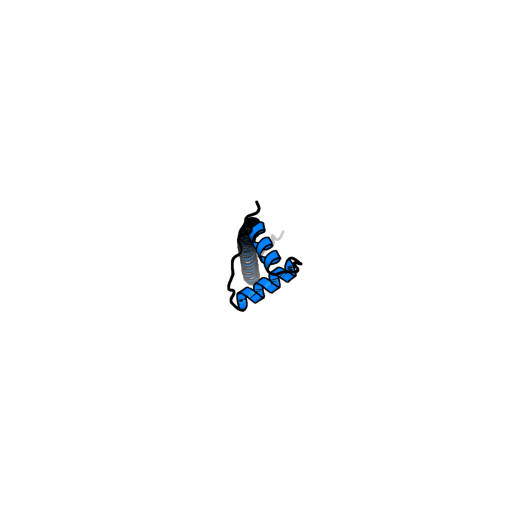LU A O 1
ATOM 732 N N . VAL A 1 88 ? 36.120 2.019 -45.574 1.00 57.47 88 VAL A N 1
ATOM 733 C CA . VAL A 1 88 ? 35.575 2.748 -46.715 1.00 57.47 88 VAL A CA 1
ATOM 734 C C . VAL A 1 88 ? 36.737 2.982 -47.675 1.00 57.47 88 VAL A C 1
ATOM 736 O O . VAL A 1 88 ? 37.528 3.906 -47.486 1.00 57.47 88 VAL A O 1
ATOM 739 N N . VAL A 1 89 ? 36.841 2.144 -48.706 1.00 59.34 89 VAL A N 1
ATOM 740 C CA . VAL A 1 89 ? 37.702 2.410 -49.861 1.00 59.34 89 VAL A CA 1
ATOM 741 C C . VAL A 1 89 ? 37.100 3.604 -50.600 1.00 59.34 89 VAL A C 1
ATOM 743 O O . VAL A 1 89 ? 36.160 3.474 -51.384 1.00 59.34 89 VAL A O 1
ATOM 746 N N . LEU A 1 90 ? 37.595 4.801 -50.287 1.00 56.44 90 LEU A N 1
ATOM 747 C CA . LEU A 1 90 ? 37.303 5.996 -51.068 1.00 56.44 90 LEU A CA 1
ATOM 748 C C . LEU A 1 90 ? 38.057 5.882 -52.402 1.00 56.44 90 LEU A C 1
ATOM 750 O O . LEU A 1 90 ? 39.262 5.633 -52.374 1.00 56.44 90 LEU A O 1
ATOM 754 N N . PRO A 1 91 ? 37.391 6.057 -53.558 1.00 52.44 91 PRO A N 1
ATOM 755 C CA . PRO A 1 91 ? 38.067 5.996 -54.846 1.00 52.44 91 PRO A CA 1
ATOM 756 C C . PRO A 1 91 ? 39.132 7.096 -54.927 1.00 52.44 91 PRO A C 1
ATOM 758 O O . PRO A 1 91 ? 38.862 8.263 -54.621 1.00 52.44 91 PRO A O 1
ATOM 761 N N . GLU A 1 92 ? 40.351 6.701 -55.303 1.00 49.53 92 GLU A N 1
ATOM 762 C CA . GLU A 1 92 ? 41.487 7.603 -55.471 1.00 49.53 92 GLU A CA 1
ATOM 763 C C . GLU A 1 92 ? 41.127 8.699 -56.477 1.00 49.53 92 GLU A C 1
ATOM 765 O O . GLU A 1 92 ? 40.667 8.437 -57.588 1.00 49.53 92 GLU A O 1
ATOM 770 N N . LYS A 1 93 ? 41.306 9.959 -56.068 1.00 50.66 93 LYS A N 1
ATOM 771 C CA . LYS A 1 93 ? 41.110 11.102 -56.957 1.00 50.66 93 LYS A CA 1
ATOM 772 C C . LYS A 1 93 ? 42.183 11.047 -58.041 1.00 50.66 93 LYS A C 1
ATOM 774 O O . LYS A 1 93 ? 43.361 11.226 -57.739 1.00 50.66 93 LYS A O 1
ATOM 779 N N . GLU A 1 94 ? 41.771 10.841 -59.290 1.00 48.62 94 GLU A N 1
ATOM 780 C CA . GLU A 1 94 ? 42.643 10.986 -60.453 1.00 48.62 94 GLU A CA 1
ATOM 781 C C . GLU A 1 94 ? 43.310 12.369 -60.429 1.00 48.62 94 GLU A C 1
ATOM 783 O O . GLU A 1 94 ? 42.668 13.417 -60.544 1.00 48.62 94 GLU A O 1
ATOM 788 N N . HIS A 1 95 ? 44.630 12.373 -60.255 1.00 48.03 95 HIS A N 1
ATOM 789 C CA . HIS A 1 95 ? 45.449 13.559 -60.431 1.00 48.03 95 HIS A CA 1
ATOM 790 C C . HIS A 1 95 ? 45.483 13.922 -61.920 1.00 48.03 95 HIS A C 1
ATOM 792 O O . HIS A 1 95 ? 46.270 13.369 -62.688 1.00 48.03 95 HIS A O 1
ATOM 798 N N . VAL A 1 96 ? 44.661 14.892 -62.324 1.00 48.50 96 VAL A N 1
ATOM 799 C CA . VAL A 1 96 ? 44.809 15.568 -63.618 1.00 48.50 96 VAL A CA 1
ATOM 800 C C . VAL A 1 96 ? 46.110 16.374 -63.580 1.00 48.50 96 VAL A C 1
ATOM 802 O O . VAL A 1 96 ? 46.185 17.434 -62.955 1.00 48.50 96 VAL A O 1
ATOM 805 N N . LYS A 1 97 ? 47.162 15.843 -64.213 1.00 47.06 97 LYS A N 1
ATOM 806 C CA . LYS A 1 97 ? 48.403 16.578 -64.486 1.00 47.06 97 LYS A CA 1
ATOM 807 C C . LYS A 1 97 ? 48.107 17.650 -65.542 1.00 47.06 97 LYS A C 1
ATOM 809 O O . LYS A 1 97 ? 47.588 17.323 -66.606 1.00 47.06 97 LYS A O 1
ATOM 814 N N . LYS A 1 98 ? 48.401 18.910 -65.211 1.00 49.47 98 LYS A N 1
ATOM 815 C CA . LYS A 1 98 ? 48.525 20.007 -66.181 1.00 49.47 98 LYS A CA 1
ATOM 816 C C . LYS A 1 98 ? 49.862 19.923 -66.901 1.00 49.47 98 LYS A C 1
ATOM 818 O O . LYS A 1 98 ? 50.835 19.490 -66.242 1.00 49.47 98 LYS A O 1
#